Protein AF-A0A2C6WM05-F1 (afdb_monomer)

Mean predicted aligned error: 7.16 Å

Sequence (66 aa):
MNNKSIHRLFKYDTRKELMDKYEVLKSKFFMHNIRFFVEVDNGGNKKYVLSVNTKSKIGDDIDEKF

pLDDT: mean 84.03, std 17.03, range [40.66, 96.94]

Structure (mmCIF, N/CA/C/O backbone):
data_AF-A0A2C6WM05-F1
#
_entry.id   AF-A0A2C6WM05-F1
#
loop_
_atom_site.group_PDB
_atom_site.id
_atom_site.type_symbol
_atom_site.label_atom_id
_atom_site.label_alt_id
_atom_site.label_comp_id
_atom_site.label_asym_id
_atom_site.label_entity_id
_atom_site.label_seq_id
_atom_site.pdbx_PDB_ins_code
_atom_site.Cartn_x
_atom_site.Cartn_y
_atom_site.Cartn_z
_atom_site.occupancy
_atom_site.B_iso_or_equiv
_atom_site.auth_seq_id
_atom_site.auth_comp_id
_atom_site.auth_asym_id
_atom_site.auth_atom_id
_atom_site.pdbx_PDB_model_num
ATOM 1 N N . MET A 1 1 ? -24.319 6.757 12.264 1.00 42.84 1 MET A N 1
ATOM 2 C CA . MET A 1 1 ? -22.910 6.397 11.975 1.00 42.84 1 MET A CA 1
ATOM 3 C C . MET A 1 1 ? -22.792 5.962 10.520 1.00 42.84 1 MET A C 1
ATOM 5 O O . MET A 1 1 ? -23.427 4.985 10.137 1.00 42.84 1 MET A O 1
ATOM 9 N N . ASN A 1 2 ? -22.058 6.711 9.690 1.00 44.31 2 ASN A N 1
ATOM 10 C CA . ASN A 1 2 ? -21.913 6.412 8.261 1.00 44.31 2 ASN A CA 1
ATOM 11 C C . ASN A 1 2 ? -20.927 5.243 8.096 1.00 44.31 2 ASN A C 1
ATOM 13 O O . ASN A 1 2 ? -19.718 5.428 8.049 1.00 44.31 2 ASN A O 1
ATOM 17 N N . ASN A 1 3 ? -21.451 4.018 8.076 1.00 57.19 3 ASN A N 1
ATOM 18 C CA . ASN A 1 3 ? -20.683 2.769 8.107 1.00 57.19 3 ASN A CA 1
ATOM 19 C C . ASN A 1 3 ? -20.070 2.409 6.734 1.00 57.19 3 ASN A C 1
ATOM 21 O O . ASN A 1 3 ? -20.015 1.235 6.362 1.00 57.19 3 ASN A O 1
ATOM 25 N N . LYS A 1 4 ? -19.691 3.417 5.939 1.00 68.06 4 LYS A N 1
ATOM 26 C CA . LYS A 1 4 ? -19.257 3.239 4.552 1.00 68.06 4 LYS A CA 1
ATOM 27 C C . LYS A 1 4 ? -17.770 2.914 4.515 1.00 68.06 4 LYS A C 1
ATOM 29 O O . LYS A 1 4 ? -16.956 3.611 5.111 1.00 68.06 4 LYS A O 1
ATOM 34 N N . SER A 1 5 ? -17.426 1.842 3.812 1.00 81.75 5 SER A N 1
ATOM 35 C CA . SER A 1 5 ? -16.032 1.546 3.503 1.00 81.75 5 SER A CA 1
ATOM 36 C C . SER A 1 5 ? -15.511 2.544 2.468 1.00 81.75 5 SER A C 1
ATOM 38 O O . SER A 1 5 ? -16.230 2.896 1.533 1.00 81.75 5 SER A O 1
ATOM 40 N N . ILE A 1 6 ? -14.271 2.995 2.643 1.00 87.12 6 ILE A N 1
ATOM 41 C CA . ILE A 1 6 ? -13.589 3.912 1.731 1.00 87.12 6 ILE A CA 1
ATOM 42 C C . ILE A 1 6 ? -12.638 3.093 0.865 1.00 87.12 6 ILE A C 1
ATOM 44 O O . ILE A 1 6 ? -11.794 2.360 1.380 1.00 87.12 6 ILE A O 1
ATOM 48 N N . HIS A 1 7 ? -12.763 3.230 -0.452 1.00 91.94 7 HIS A N 1
ATOM 49 C CA . HIS A 1 7 ? -11.790 2.681 -1.388 1.00 91.94 7 HIS A CA 1
ATOM 50 C C . HIS A 1 7 ? -10.534 3.558 -1.400 1.00 91.94 7 HIS A C 1
ATOM 52 O O . HIS A 1 7 ? -10.634 4.769 -1.594 1.00 91.94 7 HIS A O 1
ATOM 58 N N . ARG A 1 8 ? -9.357 2.964 -1.187 1.00 89.62 8 ARG A N 1
ATOM 59 C CA . ARG A 1 8 ? -8.063 3.655 -1.166 1.00 89.62 8 ARG A CA 1
ATOM 60 C C . ARG A 1 8 ? -7.075 2.980 -2.113 1.00 89.62 8 ARG A C 1
ATOM 62 O O . ARG A 1 8 ? -7.029 1.754 -2.212 1.00 89.62 8 ARG A O 1
ATOM 69 N N . LEU A 1 9 ? -6.268 3.804 -2.775 1.00 94.56 9 LEU A N 1
ATOM 70 C CA . LEU A 1 9 ? -5.192 3.399 -3.674 1.00 94.56 9 LEU A CA 1
ATOM 71 C C . LEU A 1 9 ? -3.885 4.021 -3.191 1.00 94.56 9 LEU A C 1
ATOM 73 O O . LEU A 1 9 ? -3.783 5.239 -3.076 1.00 94.56 9 LEU A O 1
ATOM 77 N N . PHE A 1 10 ? -2.894 3.180 -2.922 1.00 93.81 10 PHE A N 1
ATOM 78 C CA . PHE A 1 10 ? -1.552 3.595 -2.530 1.00 93.81 10 PHE A CA 1
ATOM 79 C C . PHE A 1 10 ? -0.559 3.144 -3.590 1.00 93.81 10 PHE A C 1
ATOM 81 O O . PHE A 1 10 ? -0.628 2.002 -4.041 1.00 93.81 10 PHE A O 1
ATOM 88 N N . LYS A 1 11 ? 0.346 4.038 -3.987 1.00 95.19 11 LYS A N 1
ATOM 89 C CA . LYS A 1 11 ? 1.306 3.824 -5.071 1.00 95.19 11 LYS A CA 1
ATOM 9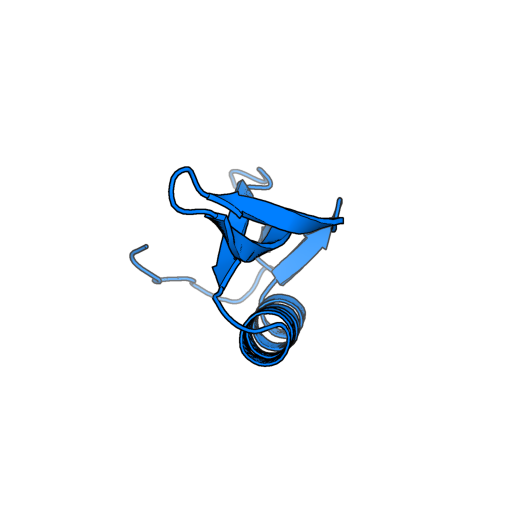0 C C . LYS A 1 11 ? 2.699 4.177 -4.571 1.00 95.19 11 LYS A C 1
ATOM 92 O O . LYS A 1 11 ? 2.876 5.258 -4.016 1.00 95.19 11 LYS A O 1
ATOM 97 N N . TYR A 1 12 ? 3.658 3.283 -4.774 1.00 95.56 12 TYR A N 1
ATOM 98 C CA . TYR A 1 12 ? 5.038 3.454 -4.325 1.00 95.56 12 TYR A CA 1
ATOM 99 C C . TYR A 1 12 ? 6.032 3.011 -5.393 1.00 95.56 12 TYR A C 1
ATOM 101 O O . TYR A 1 12 ? 5.715 2.186 -6.250 1.00 95.56 12 TYR A O 1
ATOM 109 N N . ASP A 1 13 ? 7.244 3.551 -5.326 1.00 94.31 13 ASP A N 1
ATOM 110 C CA . ASP A 1 13 ? 8.339 3.194 -6.229 1.00 94.31 13 ASP A CA 1
ATOM 111 C C . ASP A 1 13 ? 8.941 1.831 -5.902 1.00 94.31 13 ASP A C 1
ATOM 113 O O . ASP A 1 13 ? 9.393 1.106 -6.790 1.00 94.31 13 ASP A O 1
ATOM 117 N N . THR A 1 14 ? 8.899 1.434 -4.630 1.00 95.56 14 THR A N 1
ATOM 118 C CA . THR A 1 14 ? 9.430 0.149 -4.191 1.00 95.56 14 THR A CA 1
ATOM 119 C C . THR A 1 14 ? 8.351 -0.748 -3.595 1.00 95.56 14 THR A C 1
ATOM 121 O O . THR A 1 14 ? 7.388 -0.311 -2.962 1.00 95.56 14 THR A O 1
ATOM 124 N N . ARG A 1 15 ? 8.547 -2.063 -3.740 1.00 94.44 15 ARG A N 1
ATOM 125 C CA . ARG A 1 15 ? 7.698 -3.066 -3.085 1.00 94.44 15 ARG A CA 1
ATOM 126 C C . ARG A 1 15 ? 7.747 -2.949 -1.559 1.00 94.44 15 ARG A C 1
ATOM 128 O O . ARG A 1 15 ? 6.747 -3.230 -0.908 1.00 94.44 15 ARG A O 1
ATOM 135 N N . LYS A 1 16 ? 8.898 -2.567 -0.995 1.00 95.94 16 LYS A N 1
ATOM 136 C CA . LYS A 1 16 ? 9.093 -2.460 0.456 1.00 95.94 16 LYS A CA 1
ATOM 137 C C . LYS A 1 16 ? 8.166 -1.404 1.055 1.00 95.94 16 LYS A C 1
ATOM 139 O O . LYS A 1 16 ? 7.395 -1.734 1.945 1.00 95.94 16 LYS A O 1
ATOM 144 N N . GLU A 1 17 ? 8.159 -0.194 0.499 1.00 96.00 17 GLU A N 1
ATOM 145 C CA . GLU A 1 17 ? 7.287 0.892 0.967 1.00 96.00 17 GLU A CA 1
ATOM 146 C C . GLU A 1 17 ? 5.801 0.517 0.901 1.00 96.00 17 GLU A C 1
ATOM 148 O O . GLU A 1 17 ? 5.035 0.822 1.816 1.00 96.00 17 GLU A O 1
ATOM 153 N N . LEU A 1 18 ? 5.395 -0.201 -0.155 1.00 96.38 18 LEU A N 1
ATOM 154 C CA . LEU A 1 18 ? 4.022 -0.682 -0.288 1.00 96.38 18 LEU A CA 1
ATOM 155 C C . LEU A 1 18 ? 3.637 -1.642 0.847 1.00 96.38 18 LEU A C 1
ATOM 157 O O . LEU A 1 18 ? 2.541 -1.544 1.402 1.00 96.38 18 LEU A O 1
ATOM 161 N N . MET A 1 19 ? 4.533 -2.571 1.185 1.00 95.75 19 MET A N 1
ATOM 162 C CA . MET A 1 19 ? 4.310 -3.543 2.256 1.00 95.75 19 MET A CA 1
ATOM 163 C C . MET A 1 19 ? 4.340 -2.884 3.638 1.00 95.75 19 MET A C 1
ATOM 165 O O . MET A 1 19 ? 3.485 -3.191 4.466 1.00 95.75 19 MET A O 1
ATOM 169 N N . ASP A 1 20 ? 5.243 -1.928 3.864 1.00 95.69 20 ASP A N 1
ATOM 170 C CA . ASP A 1 20 ? 5.288 -1.146 5.105 1.00 95.69 20 ASP A CA 1
ATOM 171 C C . ASP A 1 20 ? 3.967 -0.380 5.303 1.00 95.69 20 ASP A C 1
ATOM 173 O O . ASP A 1 20 ? 3.373 -0.402 6.385 1.00 95.69 20 ASP A O 1
ATOM 177 N N . LYS A 1 21 ? 3.425 0.224 4.232 1.00 93.50 21 LYS A N 1
ATOM 178 C CA . LYS A 1 21 ? 2.109 0.877 4.279 1.00 93.50 21 LYS A CA 1
ATOM 179 C C . LYS A 1 21 ? 0.982 -0.113 4.569 1.00 93.50 21 LYS A C 1
ATOM 181 O O . LYS A 1 21 ? 0.077 0.212 5.337 1.00 93.50 21 LYS A O 1
ATOM 186 N N . TYR A 1 22 ? 1.022 -1.302 3.972 1.00 93.94 22 TYR A N 1
ATOM 187 C CA . TYR A 1 22 ? 0.030 -2.350 4.206 1.00 93.94 22 TYR A CA 1
ATOM 188 C C . TYR A 1 22 ? -0.029 -2.781 5.680 1.00 93.94 22 TYR A C 1
ATOM 190 O O . TYR A 1 22 ? -1.123 -2.866 6.241 1.00 93.94 22 TYR A O 1
ATOM 198 N N . GLU A 1 23 ? 1.118 -2.977 6.335 1.00 93.94 23 GLU A N 1
ATOM 199 C CA . GLU A 1 23 ? 1.161 -3.350 7.757 1.00 93.94 23 GLU A CA 1
ATOM 200 C C . GLU A 1 23 ? 0.592 -2.246 8.665 1.00 93.94 23 GLU A C 1
ATOM 202 O O . GLU A 1 23 ? -0.182 -2.532 9.583 1.00 93.94 23 GLU A O 1
ATOM 207 N N . VAL A 1 24 ? 0.861 -0.970 8.358 1.00 91.31 24 VAL A N 1
ATOM 208 C CA . VAL A 1 24 ? 0.243 0.169 9.066 1.00 91.31 24 VAL A CA 1
ATOM 209 C C . VAL A 1 24 ? -1.277 0.201 8.872 1.00 91.31 24 VAL A C 1
ATOM 211 O O . VAL A 1 24 ? -2.024 0.491 9.805 1.00 91.31 24 VAL A O 1
ATOM 214 N N . LEU A 1 25 ? -1.774 -0.093 7.668 1.00 90.12 25 LEU A N 1
ATOM 215 C CA . LEU A 1 25 ? -3.218 -0.115 7.416 1.00 90.12 25 LEU A CA 1
ATOM 216 C C . LEU A 1 25 ? -3.904 -1.274 8.144 1.00 90.12 25 LEU A C 1
ATOM 218 O O . LEU A 1 25 ? -5.013 -1.109 8.652 1.00 90.12 25 LEU A O 1
ATOM 222 N N . LYS A 1 26 ? -3.240 -2.427 8.236 1.00 89.25 26 LYS A N 1
ATOM 223 C CA . LYS A 1 26 ? -3.743 -3.619 8.925 1.00 89.25 26 LYS A CA 1
ATOM 224 C C . LYS A 1 26 ? -3.945 -3.395 10.423 1.00 89.25 26 LYS A C 1
ATOM 226 O O . LYS A 1 26 ? -4.914 -3.907 10.998 1.00 89.25 26 LYS A O 1
ATOM 231 N N . SER A 1 27 ? -3.061 -2.624 11.058 1.00 88.69 27 SER A N 1
ATOM 232 C CA . SER A 1 27 ? -3.198 -2.286 12.476 1.00 88.69 27 SER A CA 1
ATOM 233 C C . SER A 1 27 ? -4.388 -1.349 12.713 1.00 88.69 27 SER A C 1
ATOM 235 O O . SER A 1 27 ? -5.234 -1.662 13.553 1.00 88.69 27 SER A O 1
ATOM 237 N N . LYS A 1 28 ? -4.537 -0.299 11.896 1.00 84.88 28 LYS A N 1
ATOM 238 C CA . LYS A 1 28 ? -5.547 0.762 12.075 1.00 84.88 28 LYS A CA 1
ATOM 239 C C . LYS A 1 28 ? -6.952 0.441 11.535 1.00 84.88 28 LYS A C 1
ATOM 241 O O . LYS A 1 28 ? -7.950 0.909 12.073 1.00 84.88 28 LYS A O 1
ATOM 246 N N . PHE A 1 29 ? -7.072 -0.353 10.469 1.00 88.06 29 PHE A N 1
ATOM 247 C CA . PHE A 1 29 ? -8.334 -0.511 9.731 1.00 88.06 29 PHE A CA 1
ATOM 248 C C . PHE A 1 29 ? -8.778 -1.966 9.594 1.00 88.06 29 PHE A C 1
ATOM 250 O O . PHE A 1 29 ? -7.968 -2.891 9.535 1.00 88.06 29 PHE A O 1
ATOM 257 N N . PHE A 1 30 ? -10.092 -2.178 9.497 1.00 88.38 30 PHE A N 1
ATOM 258 C CA . PHE A 1 30 ? -10.619 -3.379 8.859 1.00 88.38 30 PHE A CA 1
ATOM 259 C C . PHE A 1 30 ? -10.427 -3.230 7.349 1.00 88.38 30 PHE A C 1
ATOM 261 O O . PHE A 1 30 ? -10.924 -2.277 6.744 1.00 88.38 30 PHE A O 1
ATOM 268 N N . MET A 1 31 ? -9.662 -4.143 6.756 1.00 91.00 31 MET A N 1
ATOM 269 C CA . MET A 1 31 ? -9.336 -4.132 5.333 1.00 91.00 31 MET A CA 1
ATOM 270 C C . MET A 1 31 ? -10.102 -5.230 4.601 1.00 91.00 31 MET A C 1
ATOM 272 O O . MET A 1 31 ? -10.138 -6.377 5.044 1.00 91.00 31 MET A O 1
ATOM 276 N N . HIS A 1 32 ? -10.672 -4.886 3.451 1.00 91.00 32 HIS A N 1
ATOM 277 C CA . HIS A 1 32 ? -11.382 -5.800 2.562 1.00 91.00 32 HIS A CA 1
ATOM 278 C C . HIS A 1 32 ? -10.979 -5.521 1.109 1.00 91.00 32 HIS A C 1
ATOM 280 O O . HIS A 1 32 ? -10.457 -4.450 0.801 1.00 91.00 32 HIS A O 1
ATOM 286 N N . ASN A 1 33 ? -11.233 -6.470 0.202 1.00 91.94 33 ASN A N 1
ATOM 287 C CA . ASN A 1 33 ? -10.965 -6.318 -1.236 1.00 91.94 33 ASN A CA 1
ATOM 288 C C . ASN A 1 33 ? -9.529 -5.854 -1.558 1.00 91.94 33 ASN A C 1
ATOM 290 O O . ASN A 1 33 ? -9.327 -4.980 -2.397 1.00 91.94 33 ASN A O 1
ATOM 294 N N . ILE A 1 34 ? -8.540 -6.428 -0.869 1.00 94.38 34 ILE A N 1
ATOM 295 C CA . ILE A 1 34 ? -7.123 -6.078 -1.013 1.00 94.38 34 ILE A CA 1
ATOM 296 C C . ILE A 1 34 ? -6.588 -6.628 -2.342 1.00 94.38 34 ILE A C 1
ATOM 298 O O . ILE A 1 34 ? -6.734 -7.817 -2.626 1.00 94.38 34 ILE A O 1
ATOM 302 N N . ARG A 1 35 ? -5.934 -5.783 -3.140 1.00 95.69 35 ARG A N 1
ATOM 303 C CA . ARG A 1 35 ? -5.245 -6.168 -4.377 1.00 95.69 35 ARG A CA 1
ATOM 304 C C . ARG A 1 35 ? -3.879 -5.507 -4.454 1.00 95.69 35 ARG A C 1
ATOM 306 O O . ARG A 1 35 ? -3.758 -4.305 -4.225 1.00 95.69 35 ARG A O 1
ATOM 313 N N . PHE A 1 36 ? -2.886 -6.296 -4.848 1.00 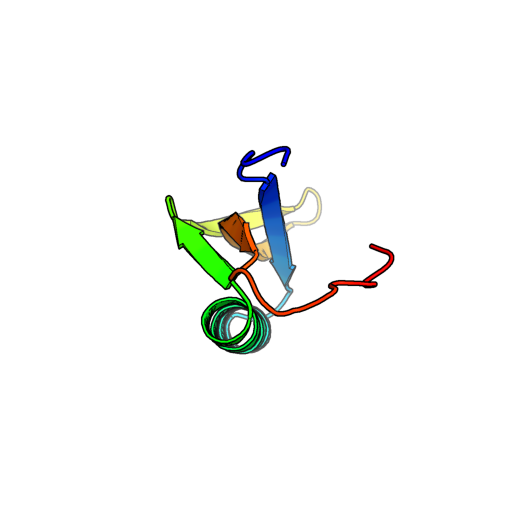95.94 36 PHE A N 1
ATOM 314 C CA . PHE A 1 36 ? -1.531 -5.841 -5.132 1.00 95.94 36 PHE A CA 1
ATOM 315 C C . PHE A 1 36 ? -1.253 -6.020 -6.618 1.00 95.94 36 PHE A C 1
ATOM 317 O O . PHE A 1 36 ? -1.464 -7.107 -7.155 1.00 95.94 36 PHE A O 1
ATOM 324 N N . PHE A 1 37 ? -0.786 -4.971 -7.282 1.00 96.19 37 PHE A N 1
ATOM 325 C CA . PHE A 1 37 ? -0.394 -5.038 -8.686 1.00 96.19 37 PHE A CA 1
ATOM 326 C C . PHE A 1 37 ? 0.710 -4.030 -8.990 1.00 96.19 37 PHE A C 1
ATOM 328 O O . PHE A 1 37 ? 1.030 -3.171 -8.170 1.00 96.19 37 PHE A O 1
ATOM 335 N N . VAL A 1 38 ? 1.323 -4.170 -10.162 1.00 95.88 38 VAL A N 1
ATOM 336 C CA . VAL A 1 38 ? 2.318 -3.228 -10.673 1.00 95.88 38 VAL A CA 1
ATOM 337 C C . VAL A 1 38 ? 1.695 -2.504 -11.854 1.00 95.88 38 VAL A C 1
ATOM 339 O O . VAL A 1 38 ? 1.176 -3.149 -12.761 1.00 95.88 38 VAL A O 1
ATOM 342 N N . GLU A 1 39 ? 1.740 -1.180 -11.837 1.00 95.31 39 GLU A N 1
ATOM 343 C CA . GLU A 1 39 ? 1.424 -0.355 -13.000 1.00 95.31 39 GLU A CA 1
ATOM 344 C C . GLU A 1 39 ? 2.720 0.220 -13.572 1.00 95.31 39 GLU A C 1
ATOM 346 O O . GLU A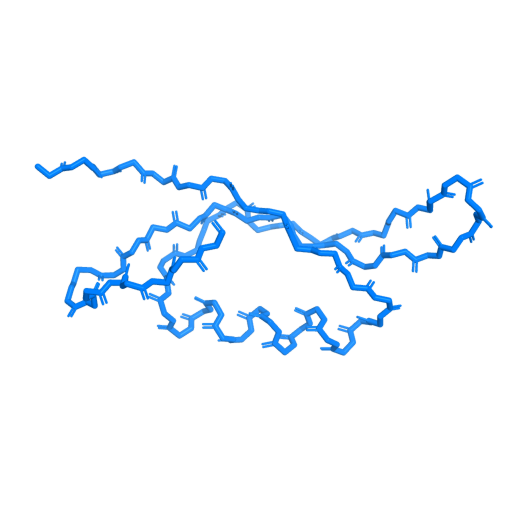 1 39 ? 3.707 0.401 -12.856 1.00 95.31 39 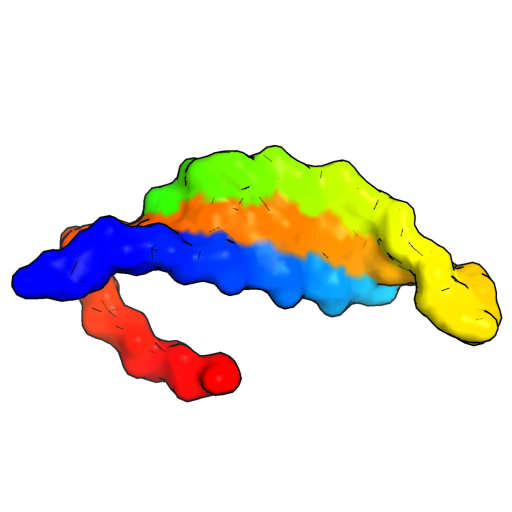GLU A O 1
ATOM 351 N N . VAL A 1 40 ? 2.731 0.474 -14.874 1.00 94.38 40 VAL A N 1
ATOM 352 C CA . VAL A 1 40 ? 3.818 1.193 -15.535 1.00 94.38 40 VAL A CA 1
ATOM 353 C C . VAL A 1 40 ? 3.281 2.582 -15.834 1.00 94.38 40 VAL A C 1
ATOM 355 O O . VAL A 1 40 ? 2.242 2.702 -16.483 1.00 94.38 40 VAL A O 1
ATOM 358 N N . ASP A 1 41 ? 3.928 3.614 -15.301 1.00 87.25 41 ASP A N 1
ATOM 359 C CA . ASP A 1 41 ? 3.536 4.989 -15.596 1.00 87.25 41 ASP A CA 1
ATOM 360 C C . ASP A 1 41 ? 3.859 5.360 -17.055 1.00 87.25 41 ASP A C 1
ATOM 362 O O . ASP A 1 41 ? 4.538 4.628 -17.780 1.00 87.25 41 ASP A O 1
ATOM 366 N N . ASN A 1 42 ? 3.386 6.524 -17.501 1.00 87.31 42 ASN A N 1
ATOM 367 C CA . ASN A 1 42 ? 3.626 7.000 -18.869 1.00 87.31 42 ASN A CA 1
ATOM 368 C C . ASN A 1 42 ? 5.121 7.218 -19.190 1.00 87.31 42 ASN A C 1
ATOM 370 O O . ASN A 1 42 ? 5.469 7.378 -20.357 1.00 87.31 42 ASN A O 1
ATOM 374 N N . GLY A 1 43 ? 5.995 7.238 -18.178 1.00 89.75 43 GLY A N 1
ATOM 375 C CA . GLY A 1 43 ? 7.448 7.332 -18.317 1.00 89.75 43 GLY A CA 1
ATOM 376 C C . GLY A 1 43 ? 8.163 5.977 -18.319 1.00 89.75 43 GLY A C 1
ATOM 377 O O . GLY A 1 43 ? 9.388 5.949 -18.390 1.00 89.75 43 GLY A O 1
ATOM 378 N N . GLY A 1 44 ? 7.435 4.858 -18.241 1.00 91.31 44 GLY A N 1
ATOM 379 C CA . GLY A 1 44 ? 8.016 3.517 -18.192 1.00 91.31 44 GLY A CA 1
ATOM 380 C C . GLY A 1 44 ? 8.451 3.064 -16.794 1.00 91.31 44 GLY A C 1
ATOM 381 O O . GLY A 1 44 ? 8.998 1.965 -16.658 1.00 91.31 44 GLY A O 1
ATOM 382 N N . ASN A 1 45 ? 8.204 3.854 -15.743 1.00 92.69 45 ASN A N 1
ATOM 383 C CA . ASN A 1 45 ? 8.576 3.475 -14.383 1.00 92.69 45 ASN A CA 1
ATOM 384 C C . ASN A 1 45 ? 7.533 2.535 -13.787 1.00 92.69 45 ASN A C 1
ATOM 386 O O . ASN A 1 45 ? 6.325 2.765 -13.867 1.00 92.69 45 ASN A O 1
ATOM 390 N N . LYS A 1 46 ? 8.010 1.472 -13.140 1.00 94.00 46 LYS A N 1
ATOM 391 C CA . LYS A 1 46 ? 7.151 0.532 -12.420 1.00 94.00 46 LYS A CA 1
ATOM 392 C C . LYS A 1 46 ? 6.749 1.140 -11.080 1.00 94.00 46 LYS A C 1
ATOM 394 O O . LYS A 1 46 ? 7.615 1.420 -10.258 1.00 94.00 46 LYS A O 1
ATOM 399 N N . LYS A 1 47 ? 5.448 1.267 -10.836 1.00 96.00 47 LYS A N 1
ATOM 400 C CA . LYS A 1 47 ? 4.877 1.617 -9.533 1.00 96.00 47 LYS A CA 1
ATOM 401 C C . LYS A 1 47 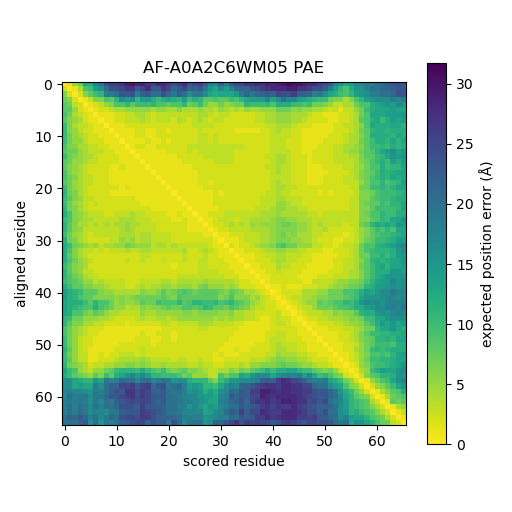? 4.200 0.391 -8.935 1.00 96.00 47 LYS A C 1
ATOM 403 O O . LYS A 1 47 ? 3.430 -0.302 -9.598 1.00 96.00 47 LYS A O 1
ATOM 408 N N . TYR A 1 48 ? 4.478 0.128 -7.668 1.00 96.94 48 TYR A N 1
ATOM 409 C CA . TYR A 1 48 ? 3.823 -0.907 -6.880 1.00 96.94 48 TYR A CA 1
ATOM 410 C C . TYR A 1 48 ? 2.561 -0.322 -6.250 1.00 96.94 48 TYR A C 1
ATOM 412 O O . TYR A 1 48 ? 2.620 0.708 -5.578 1.00 96.94 48 TYR A O 1
ATOM 420 N N . VAL A 1 49 ? 1.421 -0.975 -6.466 1.00 96.81 49 VAL A N 1
ATOM 421 C CA . VAL A 1 49 ? 0.102 -0.441 -6.125 1.00 96.81 49 VAL A CA 1
ATOM 422 C C . VAL A 1 49 ? -0.651 -1.375 -5.185 1.00 96.81 49 VAL A C 1
ATOM 424 O O . VAL A 1 49 ? -0.717 -2.585 -5.406 1.00 96.81 49 VAL A O 1
ATOM 427 N N . LEU A 1 50 ? -1.256 -0.788 -4.153 1.00 96.69 50 LEU A N 1
ATOM 428 C CA . LEU A 1 50 ? -2.165 -1.417 -3.200 1.00 96.69 50 LEU A CA 1
ATOM 429 C C . LEU A 1 50 ? -3.523 -0.750 -3.360 1.00 96.69 50 LEU A C 1
ATOM 431 O O . LEU A 1 50 ? -3.687 0.430 -3.057 1.00 96.69 50 LEU A O 1
ATOM 435 N N . SER A 1 51 ? -4.498 -1.526 -3.812 1.00 96.06 51 SER A N 1
ATOM 436 C CA . SER A 1 51 ? -5.903 -1.139 -3.838 1.00 96.06 51 SER A CA 1
ATOM 437 C C . SER A 1 51 ? -6.622 -1.871 -2.711 1.00 96.06 51 SER A C 1
ATOM 439 O O . SER A 1 51 ? -6.530 -3.094 -2.608 1.00 96.06 51 SER A O 1
ATOM 441 N N . VAL A 1 52 ? -7.279 -1.132 -1.820 1.00 94.81 52 VAL A N 1
ATOM 442 C CA . VAL A 1 52 ? -7.903 -1.703 -0.623 1.00 94.81 52 VAL A CA 1
ATOM 443 C C . VAL A 1 52 ? -9.122 -0.901 -0.198 1.00 94.81 52 VAL A C 1
ATOM 445 O O . VAL A 1 52 ? -9.131 0.327 -0.231 1.00 94.81 52 VAL A O 1
ATOM 448 N N . ASN A 1 53 ? -10.152 -1.604 0.258 1.00 93.00 53 ASN A N 1
ATOM 449 C CA . ASN A 1 53 ? -11.291 -1.002 0.928 1.00 93.00 53 ASN A CA 1
ATOM 450 C C . ASN A 1 53 ? -11.020 -0.994 2.432 1.00 93.00 53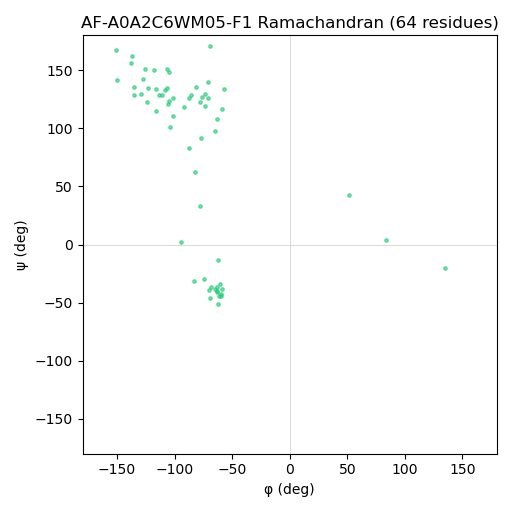 ASN A C 1
ATOM 452 O O . ASN A 1 53 ? -10.868 -2.056 3.035 1.00 93.00 53 ASN A O 1
ATOM 456 N N . THR A 1 54 ? -10.959 0.188 3.044 1.00 89.75 54 THR A N 1
ATOM 457 C CA . THR A 1 54 ? -10.772 0.324 4.491 1.00 89.75 54 THR A CA 1
ATOM 458 C C . THR A 1 54 ? -12.070 0.714 5.177 1.00 89.75 54 THR A C 1
ATOM 460 O O . THR A 1 54 ? -12.939 1.385 4.611 1.00 89.75 54 THR A O 1
ATOM 463 N N . LYS A 1 55 ? -12.225 0.258 6.414 1.00 86.25 55 LYS A N 1
ATOM 464 C CA . LYS A 1 55 ? -13.276 0.673 7.333 1.00 86.25 55 LYS A CA 1
ATOM 465 C C . LYS A 1 55 ? -12.630 0.902 8.693 1.00 86.25 55 LYS A C 1
ATOM 467 O O . LYS A 1 55 ? -11.881 0.043 9.161 1.00 86.25 55 LYS A O 1
ATOM 472 N N . SER A 1 56 ? -12.874 2.061 9.297 1.00 78.75 56 SER A N 1
ATOM 473 C CA . SER A 1 56 ? -12.319 2.387 10.613 1.00 78.75 56 SER A CA 1
ATOM 474 C C . SER A 1 56 ? -12.745 1.335 11.633 1.00 78.75 56 SER A C 1
ATOM 476 O O . SER A 1 56 ? -13.914 0.931 11.664 1.00 78.75 56 SER A O 1
ATOM 478 N N . LYS A 1 57 ? -11.798 0.866 12.447 1.00 74.94 57 LYS A N 1
ATOM 479 C CA . LYS A 1 57 ? -12.130 0.081 13.635 1.00 74.94 57 LYS A CA 1
ATOM 480 C C . LYS A 1 57 ? -12.767 1.061 14.630 1.00 74.94 57 LYS A C 1
ATOM 482 O O . LYS A 1 57 ? -12.226 2.137 14.858 1.00 74.94 57 LYS A O 1
ATOM 487 N N . ILE A 1 58 ? -13.970 0.760 15.122 1.00 54.41 58 ILE A N 1
ATOM 488 C CA . ILE A 1 58 ? -14.689 1.627 16.073 1.00 54.41 58 ILE A CA 1
ATOM 489 C C . ILE A 1 58 ? -13.803 1.787 17.319 1.00 54.41 58 ILE A C 1
ATOM 491 O O . ILE A 1 58 ? -13.512 0.784 17.965 1.00 54.41 58 ILE A O 1
ATOM 495 N N . GLY A 1 59 ? -13.360 3.014 17.614 1.00 53.72 59 GLY A N 1
ATOM 496 C CA . GLY A 1 59 ? -12.482 3.330 18.751 1.00 53.72 59 GLY A CA 1
ATOM 497 C C . GLY A 1 59 ? -11.308 4.261 18.427 1.00 53.72 59 GLY A C 1
ATOM 498 O O . GLY A 1 59 ? -10.808 4.907 19.338 1.00 53.72 59 GLY A O 1
ATOM 499 N N . ASP A 1 60 ? -10.919 4.384 17.156 1.00 51.94 60 ASP A N 1
ATOM 500 C CA . ASP A 1 60 ? -9.915 5.359 16.722 1.00 51.94 60 ASP A CA 1
ATOM 501 C C . ASP A 1 60 ? -10.615 6.563 16.070 1.00 51.94 60 ASP A C 1
ATOM 503 O O . ASP A 1 60 ? -11.197 6.449 14.986 1.00 51.94 60 ASP A O 1
ATOM 507 N N . ASP A 1 61 ? -10.583 7.718 16.738 1.00 49.41 61 ASP A N 1
ATOM 508 C CA . ASP A 1 61 ? -10.842 9.023 16.123 1.00 49.41 61 ASP A CA 1
ATOM 509 C C . ASP A 1 61 ? -9.726 9.297 15.106 1.00 49.41 61 ASP A C 1
ATOM 511 O O . ASP A 1 61 ? -8.611 9.691 15.444 1.00 49.41 61 ASP A O 1
ATOM 515 N N . ILE A 1 62 ? -9.999 9.012 13.833 1.00 57.22 62 ILE A N 1
ATOM 516 C CA . ILE A 1 62 ? -9.029 9.182 12.747 1.00 57.22 62 ILE A CA 1
ATOM 517 C C . ILE A 1 62 ? -9.137 10.616 12.228 1.00 57.22 62 ILE A C 1
ATOM 519 O O . ILE A 1 62 ? -9.808 10.879 11.230 1.00 57.22 62 ILE A O 1
ATOM 523 N N . ASP A 1 63 ? -8.456 11.537 12.909 1.00 49.69 63 ASP A N 1
ATOM 524 C CA . ASP A 1 63 ? -8.103 12.863 12.388 1.00 49.69 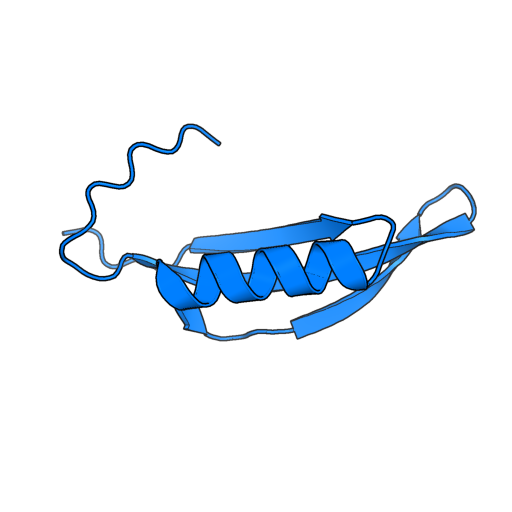63 ASP A CA 1
ATOM 525 C C . ASP A 1 63 ? -6.827 12.748 11.529 1.00 49.69 63 ASP A C 1
ATOM 527 O O . ASP A 1 63 ? -5.763 13.261 11.860 1.00 49.69 63 ASP A O 1
ATOM 531 N N . GLU A 1 64 ? -6.880 11.986 10.433 1.00 49.28 64 GLU A N 1
ATOM 532 C CA . GLU A 1 64 ? -5.836 12.045 9.400 1.00 49.28 64 GLU A CA 1
ATOM 533 C C . GLU A 1 64 ? -6.396 12.841 8.212 1.00 49.28 64 GLU A C 1
ATOM 535 O O . GLU A 1 64 ? -7.174 12.319 7.407 1.00 49.28 64 GLU A O 1
ATOM 540 N N . LYS A 1 65 ? -6.003 14.121 8.107 1.00 40.66 65 LYS A N 1
ATOM 541 C CA . LYS A 1 65 ? -6.162 14.924 6.885 1.00 40.66 65 LYS A CA 1
ATOM 542 C C . LYS A 1 65 ? -5.320 14.278 5.775 1.00 40.66 65 LYS A C 1
ATOM 544 O O . LYS A 1 65 ? -4.093 14.330 5.837 1.00 40.66 65 LYS A O 1
ATOM 549 N N . PHE A 1 66 ? -5.981 13.653 4.802 1.00 47.78 66 PHE A N 1
ATOM 550 C CA . PHE A 1 66 ? -5.396 13.127 3.563 1.00 47.78 66 PHE A CA 1
ATOM 551 C C . PHE A 1 66 ? 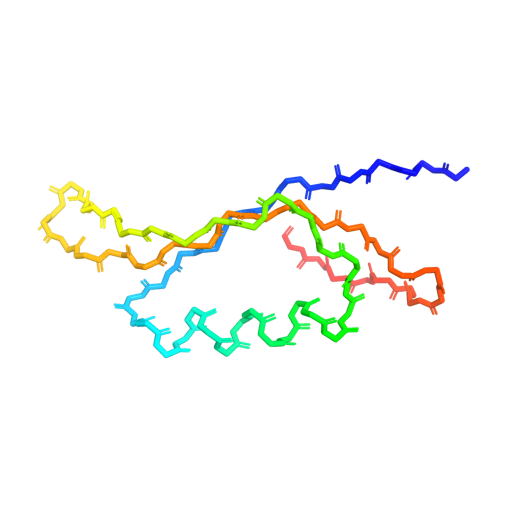-5.832 13.978 2.377 1.00 47.78 66 PHE A C 1
ATOM 553 O O . PHE A 1 66 ? -7.033 14.335 2.343 1.00 47.78 66 PHE A O 1
#

Radius of gyration: 13.33 Å; Cα contacts (8 Å, |Δi|>4): 95; chains: 1; bounding box: 32×21×38 Å

Secondary structure (DSSP, 8-state):
---PPEEEEEEESSHHHHHHHHHHHHHHEEEEEEEEEEEE-TTS-EEEEEEEEEEEPTT-------

Nearest PDB structures (foldseek):
  2q3v-assembly1_A  TM=5.829E-01  e=5.190E-01  Arabidopsis thaliana
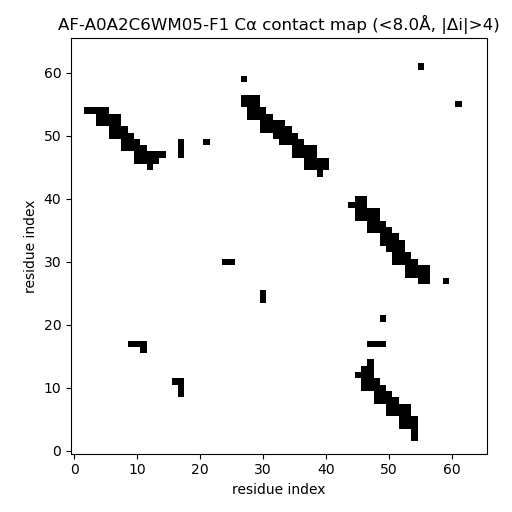  7oqe-assembly1_G  TM=4.673E-01  e=1.707E+00  Saccharomyces cerevisiae
  2rhq-assembly1_B-2  TM=3.781E-01  e=1.812E+00  Staphylococcus haemolyticus
  5iqr-assembly1_8  TM=4.565E-01  e=4.698E+00  Escherichia coli K-12
  7jsr-assembly1_A  TM=5.318E-01  e=7.564E+00  Mycolicibacterium smegmatis MC2 155

Solvent-accessible surface area (backbone atoms only — not comparable to full-atom values): 4094 Å² total; per-residue (Å²): 131,89,86,67,68,46,80,45,79,48,78,27,78,40,68,64,61,44,50,56,51,49,56,56,46,58,75,62,28,48,75,42,80,74,44,77,51,74,47,67,49,99,84,70,49,63,30,30,33,42,39,32,31,35,32,80,45,91,88,66,86,79,87,69,94,123

Foldseek 3Di:
DPQDWDKDKDKALDPVVVVVVVVVQVVFWDKDPWDWDWDQPPVRRIIIMIIITTTGDPPDPPPDDD

Organism: NCBI:txid1955013